Protein AF-A0A2N0QKP7-F1 (afdb_monomer_lite)

Structure (mmCIF, N/CA/C/O backbone):
data_AF-A0A2N0QKP7-F1
#
_entry.id   AF-A0A2N0QKP7-F1
#
loop_
_atom_site.group_PDB
_atom_site.id
_atom_site.type_symbol
_atom_site.label_atom_id
_atom_site.label_alt_id
_atom_site.label_comp_id
_atom_site.label_asym_id
_atom_site.label_entity_id
_atom_site.label_seq_id
_atom_site.pdbx_PDB_ins_code
_atom_site.Cartn_x
_atom_site.Cartn_y
_atom_site.Cartn_z
_atom_site.occupancy
_atom_site.B_iso_or_equiv
_atom_site.auth_seq_id
_atom_site.auth_comp_id
_atom_site.auth_asym_id
_atom_site.auth_atom_id
_atom_site.pdbx_PDB_model_num
ATOM 1 N N . MET A 1 1 ? -48.099 0.635 -17.086 1.00 38.16 1 MET A N 1
ATOM 2 C CA . MET A 1 1 ? -46.683 0.300 -17.341 1.00 38.16 1 MET A CA 1
ATOM 3 C C . MET A 1 1 ? -45.952 0.512 -16.023 1.00 38.16 1 MET A C 1
ATOM 5 O O . MET A 1 1 ? -45.892 1.644 -15.575 1.00 38.16 1 MET A O 1
ATOM 9 N N . SER A 1 2 ? -45.589 -0.558 -15.308 1.00 42.09 2 SER A N 1
ATOM 10 C CA . SER A 1 2 ? -45.011 -0.449 -13.958 1.00 42.09 2 SER A CA 1
ATOM 11 C C . SER A 1 2 ? -43.496 -0.318 -14.073 1.00 42.09 2 SER A C 1
ATOM 13 O O . SER A 1 2 ? -42.833 -1.260 -14.508 1.00 42.09 2 SER A O 1
ATOM 15 N N . GLU A 1 3 ? -42.955 0.837 -13.700 1.00 46.31 3 GLU A N 1
ATOM 16 C CA . GLU A 1 3 ? -41.514 1.070 -13.621 1.00 46.31 3 GLU A CA 1
ATOM 17 C C . GLU A 1 3 ? -40.936 0.237 -12.470 1.00 46.31 3 GLU A C 1
ATOM 19 O O . GLU A 1 3 ? -41.251 0.432 -11.295 1.00 46.31 3 GLU A O 1
ATOM 24 N N . LYS A 1 4 ? -40.120 -0.765 -12.811 1.00 46.62 4 LYS A N 1
ATOM 25 C CA . LYS A 1 4 ? -39.351 -1.526 -11.827 1.00 46.62 4 LYS A CA 1
ATOM 26 C C . LYS A 1 4 ? -38.159 -0.672 -11.408 1.00 46.62 4 LYS A C 1
ATOM 28 O O . LYS A 1 4 ? -37.177 -0.585 -12.139 1.00 46.62 4 LYS A O 1
ATOM 33 N N . ASN A 1 5 ? -38.243 -0.081 -10.219 1.00 47.94 5 ASN A N 1
ATOM 34 C CA . ASN A 1 5 ? -37.104 0.526 -9.538 1.00 47.94 5 ASN A CA 1
ATOM 35 C C . ASN A 1 5 ? -36.047 -0.548 -9.259 1.00 47.94 5 ASN A C 1
ATOM 37 O O . ASN A 1 5 ? -36.146 -1.321 -8.304 1.00 47.94 5 ASN A O 1
ATOM 41 N N . PHE A 1 6 ? -35.045 -0.630 -10.130 1.00 48.81 6 PHE A N 1
ATOM 42 C CA . PHE A 1 6 ? -33.892 -1.492 -9.933 1.00 48.81 6 PHE A CA 1
ATOM 43 C C . PHE A 1 6 ? -32.976 -0.804 -8.918 1.00 48.81 6 PHE A C 1
ATOM 45 O O . PHE A 1 6 ? -32.176 0.062 -9.265 1.00 48.81 6 PHE A O 1
ATOM 52 N N . ASN A 1 7 ? -33.123 -1.162 -7.643 1.00 46.62 7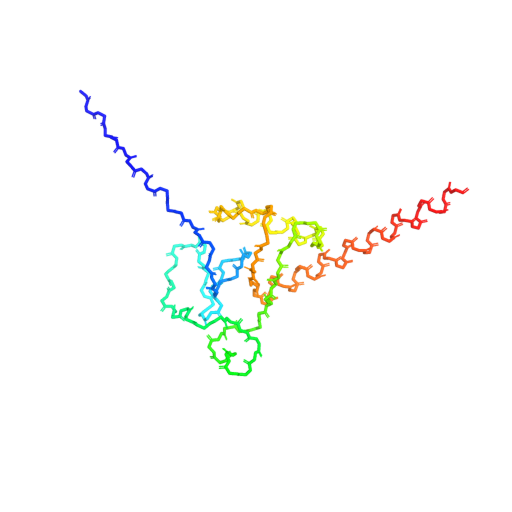 ASN A N 1
ATOM 53 C CA . ASN A 1 7 ? -32.188 -0.761 -6.598 1.00 46.62 7 ASN A CA 1
ATOM 54 C C . ASN A 1 7 ? -30.829 -1.420 -6.876 1.00 46.62 7 ASN A C 1
ATOM 56 O O . ASN A 1 7 ? -30.537 -2.504 -6.368 1.00 46.62 7 ASN A O 1
ATOM 60 N N . ILE A 1 8 ? -29.996 -0.777 -7.701 1.00 51.66 8 ILE A N 1
ATOM 61 C CA . ILE A 1 8 ? -28.582 -1.125 -7.842 1.00 51.66 8 ILE A CA 1
ATOM 62 C C . ILE A 1 8 ? -27.940 -0.806 -6.496 1.00 51.66 8 ILE A C 1
ATOM 64 O O . ILE A 1 8 ? -27.570 0.331 -6.216 1.00 51.66 8 ILE A O 1
ATOM 68 N N . THR A 1 9 ? -27.821 -1.811 -5.634 1.00 45.50 9 THR A N 1
ATOM 69 C CA . THR A 1 9 ? -26.982 -1.711 -4.444 1.00 45.50 9 THR A CA 1
ATOM 70 C C . THR A 1 9 ? -25.544 -1.667 -4.945 1.00 45.50 9 THR A C 1
ATOM 72 O O . THR A 1 9 ? -24.937 -2.695 -5.254 1.00 45.50 9 THR A O 1
ATOM 75 N N . THR A 1 10 ? -25.001 -0.464 -5.118 1.00 52.00 10 THR A N 1
ATOM 76 C CA . THR A 1 10 ? -23.587 -0.265 -5.418 1.00 52.00 10 THR A CA 1
ATOM 77 C C . THR A 1 10 ? -22.800 -0.849 -4.252 1.00 52.00 10 THR A C 1
ATOM 79 O O . THR A 1 10 ? -22.776 -0.311 -3.150 1.00 52.00 10 THR A O 1
ATOM 82 N N . LYS A 1 11 ? -22.204 -2.025 -4.461 1.00 57.03 11 LYS A N 1
ATOM 83 C CA . LYS A 1 11 ? -21.373 -2.678 -3.451 1.00 57.03 11 LYS A CA 1
ATOM 84 C C . LYS A 1 11 ? -20.195 -1.756 -3.135 1.00 57.03 11 LYS A C 1
ATOM 86 O O . LYS A 1 11 ? -19.247 -1.682 -3.914 1.00 57.03 11 LYS A O 1
ATOM 91 N N . GLU A 1 12 ? -20.267 -1.050 -2.011 1.00 58.12 12 GLU A N 1
ATOM 92 C CA . GLU A 1 12 ? -19.182 -0.205 -1.521 1.00 58.12 12 GLU A CA 1
ATOM 93 C C . GLU A 1 12 ? -17.970 -1.080 -1.197 1.00 58.12 12 GLU A C 1
ATOM 95 O O . GLU A 1 12 ? -17.958 -1.871 -0.246 1.00 58.12 12 GLU A O 1
ATOM 100 N N . TRP A 1 13 ? -16.919 -0.961 -2.001 1.00 67.31 13 TRP A N 1
ATOM 101 C CA . TRP A 1 13 ? -15.679 -1.680 -1.764 1.00 67.31 13 TRP A CA 1
ATOM 102 C C . TRP A 1 13 ? -14.810 -0.868 -0.818 1.00 67.31 13 TRP A C 1
ATOM 104 O O . TRP A 1 13 ? -13.874 -0.224 -1.249 1.00 67.31 13 TRP A O 1
ATOM 114 N N . LYS A 1 14 ? -15.064 -0.898 0.491 1.00 77.25 14 LYS A N 1
ATOM 115 C CA . LYS A 1 14 ? -14.115 -0.289 1.441 1.00 77.25 14 LYS A CA 1
ATOM 116 C C . LYS A 1 14 ? -12.811 -1.086 1.475 1.00 77.25 14 LYS A C 1
ATOM 118 O O . LYS A 1 14 ? -12.833 -2.317 1.594 1.00 77.25 14 LYS A O 1
ATOM 123 N N . TYR A 1 15 ? -11.673 -0.393 1.401 1.00 85.31 15 TYR A N 1
ATOM 124 C CA . TYR A 1 15 ? -10.362 -1.008 1.619 1.00 85.31 15 TYR A CA 1
ATOM 125 C C . TYR A 1 15 ? -10.322 -1.671 3.005 1.00 85.31 15 TYR A C 1
ATOM 127 O O . TYR A 1 15 ? -10.747 -1.089 4.003 1.00 85.31 15 TYR A O 1
ATOM 135 N N . LYS A 1 16 ? -9.816 -2.907 3.068 1.00 83.75 16 LYS A N 1
ATOM 136 C CA . LYS A 1 16 ? -9.699 -3.677 4.313 1.00 83.75 16 LYS A CA 1
ATOM 137 C C . LYS A 1 16 ? -8.232 -3.926 4.644 1.00 83.75 16 LYS A C 1
ATOM 139 O O . LYS A 1 16 ? -7.407 -4.170 3.763 1.00 83.75 16 LYS A O 1
ATOM 144 N N . ILE A 1 17 ? -7.907 -3.923 5.933 1.00 82.19 17 ILE A N 1
ATOM 145 C CA . ILE A 1 17 ? -6.613 -4.417 6.416 1.00 82.19 17 ILE A CA 1
ATOM 146 C C . ILE A 1 17 ? -6.469 -5.891 6.001 1.00 82.19 17 ILE A C 1
ATOM 148 O O . ILE A 1 17 ? -7.455 -6.626 5.932 1.00 82.19 17 ILE A O 1
ATOM 152 N N . GLY A 1 18 ? -5.248 -6.319 5.669 1.00 88.00 18 GLY A N 1
ATOM 153 C CA . GLY A 1 18 ? -5.010 -7.685 5.188 1.00 88.00 18 GLY A CA 1
ATOM 154 C C . GLY A 1 18 ? -5.146 -7.864 3.677 1.00 88.00 18 GLY A C 1
ATOM 155 O O . GLY A 1 18 ? -5.123 -8.988 3.172 1.00 88.00 18 GLY A O 1
ATOM 156 N N . THR A 1 19 ? -5.279 -6.765 2.942 1.00 91.44 19 THR A N 1
ATOM 157 C CA . THR A 1 19 ? -5.338 -6.745 1.480 1.00 91.44 19 THR A CA 1
ATOM 158 C C . THR A 1 19 ? -4.319 -5.764 0.926 1.00 91.44 19 THR A C 1
ATOM 160 O O . THR A 1 19 ? -4.060 -4.726 1.526 1.00 91.44 19 THR A O 1
ATOM 163 N N . CYS A 1 20 ? -3.713 -6.100 -0.211 1.00 94.38 20 CYS A N 1
ATOM 164 C CA . CYS A 1 20 ? -2.873 -5.160 -0.938 1.00 94.38 20 CYS A CA 1
ATOM 165 C C . CYS A 1 20 ? -3.749 -4.022 -1.465 1.00 94.38 20 CYS A C 1
ATOM 167 O O . CYS A 1 20 ? -4.707 -4.288 -2.189 1.00 94.38 20 CYS A O 1
ATOM 169 N N . PHE A 1 21 ? -3.403 -2.776 -1.149 1.00 94.69 21 PHE A N 1
ATOM 170 C CA . PHE A 1 21 ? -4.155 -1.613 -1.619 1.00 94.69 21 PHE A CA 1
ATOM 171 C C . PHE A 1 21 ? -4.201 -1.548 -3.155 1.00 94.69 21 PHE A C 1
ATOM 173 O O . PHE A 1 21 ? -5.251 -1.300 -3.733 1.00 94.69 21 PHE A O 1
ATOM 180 N N . VAL A 1 22 ? -3.083 -1.851 -3.820 1.00 95.31 22 VAL A N 1
ATOM 181 C CA . VAL A 1 22 ? -2.937 -1.702 -5.278 1.00 95.31 22 VAL A CA 1
ATOM 182 C C . VAL A 1 22 ? -3.585 -2.842 -6.058 1.00 95.31 22 VAL A C 1
ATOM 184 O O . VAL A 1 22 ? -4.369 -2.605 -6.960 1.00 95.31 22 VAL A O 1
ATOM 187 N N . CYS A 1 23 ? -3.273 -4.099 -5.742 1.00 93.81 23 CYS A N 1
ATOM 188 C CA . CYS A 1 23 ? -3.742 -5.229 -6.557 1.00 93.81 23 CYS A CA 1
ATOM 189 C C . CYS A 1 23 ? -4.891 -6.013 -5.928 1.00 93.81 23 CYS A C 1
ATOM 191 O O . CYS A 1 23 ? -5.210 -7.095 -6.409 1.00 93.81 23 CYS A O 1
ATOM 193 N N . ARG A 1 24 ? -5.448 -5.544 -4.805 1.00 92.12 24 ARG A N 1
ATOM 194 C CA . ARG A 1 24 ? -6.532 -6.210 -4.062 1.00 92.12 24 ARG A CA 1
ATOM 195 C C . ARG A 1 24 ? -6.253 -7.650 -3.621 1.00 92.12 24 ARG A C 1
ATOM 197 O O . ARG A 1 24 ? -7.142 -8.298 -3.079 1.00 92.12 24 ARG A O 1
ATOM 204 N N . LYS A 1 25 ? -5.025 -8.152 -3.781 1.00 92.38 25 LYS A N 1
ATOM 205 C CA . LYS A 1 25 ? -4.609 -9.478 -3.312 1.00 92.38 25 LYS A CA 1
ATOM 206 C C . LYS A 1 25 ? -4.805 -9.596 -1.800 1.00 92.38 25 LYS A C 1
ATOM 208 O O . LYS A 1 25 ? -4.320 -8.749 -1.046 1.00 92.38 25 LYS A O 1
ATOM 213 N N . CYS A 1 26 ? -5.457 -10.665 -1.352 1.00 91.88 26 CYS A N 1
ATOM 214 C CA . CYS A 1 26 ? -5.470 -11.051 0.051 1.00 91.88 26 CYS A CA 1
ATOM 215 C C . CYS A 1 26 ? -4.053 -11.424 0.492 1.00 91.88 26 CYS A C 1
ATOM 217 O O . CYS A 1 26 ? -3.406 -12.276 -0.113 1.00 91.88 26 CYS A O 1
ATOM 219 N N . LEU A 1 27 ? -3.576 -10.797 1.561 1.00 92.62 27 LEU A N 1
ATOM 220 C CA . LEU A 1 27 ? -2.221 -10.999 2.060 1.00 92.62 27 LEU A CA 1
ATOM 221 C C . LEU A 1 27 ? -2.085 -12.258 2.920 1.00 92.62 27 LEU A C 1
ATOM 223 O O . LEU A 1 27 ? -0.971 -12.571 3.304 1.00 92.62 27 LEU A O 1
ATOM 227 N N . TYR A 1 28 ? -3.171 -12.990 3.184 1.00 90.56 28 TYR A N 1
ATOM 228 C CA . TYR A 1 28 ? -3.144 -14.258 3.923 1.00 90.56 28 TYR A CA 1
ATOM 229 C C . TYR A 1 28 ? -3.191 -15.475 2.997 1.00 90.56 28 TYR A C 1
ATOM 231 O O . TYR A 1 28 ? -2.347 -16.351 3.114 1.00 90.56 28 TYR A O 1
ATOM 239 N N . CYS A 1 29 ? -4.117 -15.506 2.029 1.00 89.56 29 CYS A N 1
ATOM 240 C CA . CYS A 1 29 ? -4.261 -16.635 1.096 1.00 89.56 29 CYS A CA 1
ATOM 241 C C . CYS A 1 29 ? -3.781 -16.358 -0.335 1.00 89.56 29 CYS A C 1
ATOM 243 O O . CYS A 1 29 ? -3.798 -17.251 -1.173 1.00 89.56 29 CYS A O 1
ATOM 245 N N . GLY A 1 30 ? -3.398 -15.124 -0.667 1.00 88.81 30 GLY A N 1
ATOM 246 C CA . GLY A 1 30 ? -2.883 -14.783 -1.996 1.00 88.81 30 GLY A CA 1
ATOM 247 C C . GLY A 1 30 ? -3.928 -14.655 -3.103 1.00 88.81 30 GLY A C 1
ATOM 248 O O . GLY A 1 30 ? -3.556 -14.262 -4.210 1.00 88.81 30 GLY A O 1
ATOM 249 N N . VAL A 1 31 ? -5.206 -14.907 -2.811 1.00 89.62 31 VAL A N 1
ATOM 250 C CA . VAL A 1 31 ? -6.322 -14.743 -3.755 1.00 89.62 31 VAL A CA 1
ATOM 251 C C . VAL A 1 31 ? -6.440 -13.287 -4.207 1.00 89.62 31 VAL A C 1
ATOM 253 O O . VAL A 1 31 ? -6.379 -12.367 -3.387 1.00 89.62 31 VAL A O 1
ATOM 256 N N . ASN A 1 32 ? -6.629 -13.071 -5.510 1.00 87.81 32 ASN A N 1
ATOM 257 C CA . ASN A 1 32 ? -6.940 -11.759 -6.069 1.00 87.81 32 ASN A CA 1
ATOM 258 C C . ASN A 1 32 ? -8.436 -11.451 -5.894 1.00 87.81 32 ASN A C 1
ATOM 260 O O . ASN A 1 32 ? -9.283 -12.197 -6.379 1.00 87.81 32 ASN A O 1
ATOM 264 N N . LEU A 1 33 ? -8.766 -10.358 -5.198 1.00 84.44 33 LEU A N 1
ATOM 265 C CA . LEU A 1 33 ? -10.154 -9.975 -4.909 1.00 84.44 33 LEU A CA 1
ATOM 266 C C . LEU A 1 33 ? -10.773 -9.064 -5.975 1.00 84.44 33 LEU A C 1
ATOM 268 O O . LEU A 1 33 ? -11.834 -8.489 -5.727 1.00 84.44 33 LEU A O 1
ATOM 272 N N . ALA A 1 34 ? -10.106 -8.878 -7.114 1.00 70.69 34 ALA A N 1
ATOM 273 C CA . ALA A 1 34 ? -10.614 -8.092 -8.234 1.00 70.69 34 ALA A CA 1
ATOM 274 C C . ALA A 1 34 ? -11.713 -8.819 -9.045 1.00 70.69 34 ALA A C 1
ATOM 276 O O . ALA A 1 34 ? -12.479 -8.157 -9.731 1.00 70.69 34 ALA A O 1
ATOM 277 N N . GLU A 1 35 ? -11.849 -10.146 -8.918 1.00 63.91 35 GLU A N 1
ATOM 278 C CA . GLU A 1 35 ? -12.618 -10.988 -9.859 1.00 63.91 35 GLU A CA 1
ATOM 279 C C . GLU A 1 35 ? -13.734 -11.807 -9.183 1.00 63.91 35 GLU A C 1
ATOM 281 O O . GLU A 1 35 ? -13.890 -12.998 -9.419 1.00 63.91 35 GLU A O 1
ATOM 286 N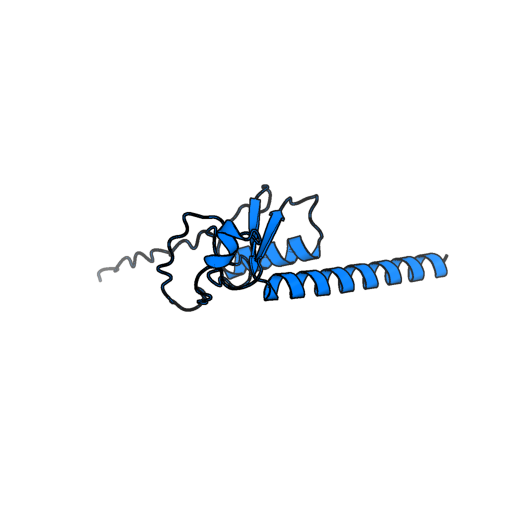 N . GLY A 1 36 ? -14.494 -11.213 -8.258 1.00 63.84 36 GLY A N 1
ATOM 287 C CA . GLY A 1 36 ? -15.601 -11.923 -7.588 1.00 63.84 36 GLY A CA 1
ATOM 288 C C . GLY A 1 36 ? -15.173 -13.043 -6.624 1.00 63.84 36 GLY A C 1
ATOM 289 O O . GLY A 1 36 ? -16.008 -13.560 -5.885 1.00 63.84 36 GLY A O 1
ATOM 290 N N . SER A 1 37 ? -13.877 -13.358 -6.560 1.00 75.62 37 SER A N 1
ATOM 291 C CA . SER A 1 37 ? -13.283 -14.322 -5.638 1.00 75.62 37 SER A CA 1
ATOM 292 C C . SER A 1 37 ? -13.597 -13.994 -4.179 1.00 75.62 37 SER A C 1
ATOM 294 O O . SER A 1 37 ? -13.398 -12.866 -3.709 1.00 75.62 37 SER A O 1
ATOM 296 N N . VAL A 1 38 ? -14.033 -15.009 -3.435 1.00 77.62 38 VAL A N 1
ATOM 297 C CA . VAL A 1 38 ? -14.326 -14.895 -2.005 1.00 77.62 38 VAL A CA 1
ATOM 298 C C . VAL A 1 38 ? -13.059 -15.184 -1.199 1.00 77.62 38 VAL A C 1
ATOM 300 O O . VAL A 1 38 ? -12.340 -16.148 -1.448 1.00 77.62 38 VAL A O 1
ATOM 303 N N . CYS A 1 39 ? -12.769 -14.332 -0.217 1.00 84.00 39 CYS A N 1
ATOM 304 C CA . CYS A 1 39 ? -11.697 -14.545 0.750 1.00 84.00 39 CYS A CA 1
ATOM 305 C C . CYS A 1 39 ? -12.310 -14.838 2.115 1.00 84.00 39 CYS A C 1
ATOM 307 O O . CYS A 1 39 ? -12.957 -13.968 2.695 1.00 84.00 39 CYS A O 1
ATOM 309 N N . ASN A 1 40 ? -12.035 -16.041 2.618 1.00 84.00 40 ASN A N 1
ATOM 310 C CA . ASN A 1 40 ? -12.519 -16.535 3.909 1.00 84.00 40 ASN A CA 1
ATOM 311 C C . ASN A 1 40 ? -11.459 -16.435 5.017 1.00 84.00 40 ASN A C 1
ATOM 313 O O . ASN A 1 40 ? -11.609 -17.033 6.075 1.00 84.00 40 ASN A O 1
ATOM 317 N N . CYS A 1 41 ? -10.356 -15.721 4.773 1.00 85.50 41 CYS A N 1
ATOM 318 C CA . CYS A 1 41 ? -9.310 -15.572 5.775 1.00 85.50 41 CYS A CA 1
ATOM 319 C C . CYS A 1 41 ? -9.813 -14.746 6.951 1.00 85.50 41 CYS A C 1
ATOM 321 O O . CYS A 1 41 ? -10.371 -13.661 6.762 1.00 85.50 41 CYS A O 1
ATOM 323 N N . GLU A 1 42 ? -9.513 -15.213 8.155 1.00 79.44 42 GLU A N 1
ATOM 324 C CA . GLU A 1 42 ? -9.667 -14.419 9.359 1.00 79.44 42 GLU A CA 1
ATOM 325 C C . GLU A 1 42 ? -8.653 -13.262 9.334 1.00 79.44 42 GLU A C 1
ATOM 327 O O . GLU A 1 42 ? -7.440 -13.467 9.308 1.00 79.44 42 GLU A O 1
ATOM 332 N N . LYS A 1 43 ? -9.148 -12.020 9.279 1.00 77.25 43 LYS A N 1
ATOM 333 C CA . LYS A 1 43 ? -8.312 -10.809 9.145 1.00 77.25 43 LYS A CA 1
ATOM 334 C C . LYS A 1 43 ? -8.078 -10.101 10.482 1.00 77.25 43 LYS A C 1
ATOM 336 O O . LYS A 1 43 ? -7.926 -8.882 10.511 1.00 77.25 43 LYS A O 1
ATOM 341 N N . THR A 1 44 ? -8.077 -10.849 11.583 1.00 73.75 44 THR A N 1
ATOM 342 C CA . THR A 1 44 ? -7.945 -10.315 12.949 1.00 73.75 44 THR A CA 1
ATOM 343 C C . THR A 1 44 ? -6.539 -9.792 13.244 1.00 73.75 44 THR A C 1
ATOM 345 O O . THR A 1 44 ? -6.378 -8.846 14.012 1.00 73.75 44 THR A O 1
ATOM 348 N N . LEU A 1 45 ? -5.513 -10.329 12.575 1.00 77.00 45 LEU A N 1
ATOM 349 C CA . LEU A 1 45 ? -4.117 -9.925 12.758 1.00 77.00 45 LEU A CA 1
ATOM 350 C C . LEU A 1 45 ? -3.589 -9.154 11.553 1.00 77.00 45 LEU A C 1
ATOM 3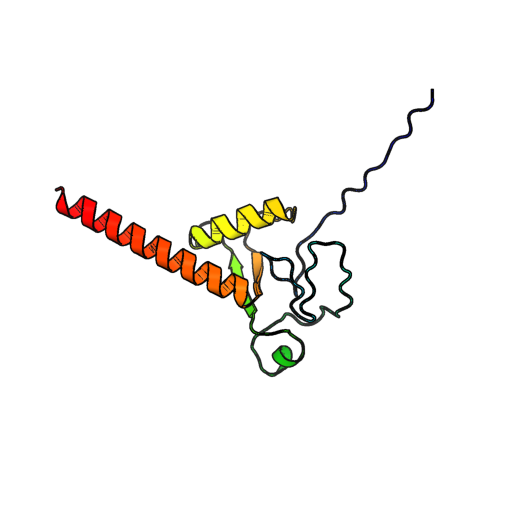52 O O . LEU A 1 45 ? -3.465 -9.712 10.467 1.00 77.00 45 LEU A O 1
ATOM 356 N N . LYS A 1 46 ? -3.191 -7.891 11.736 1.00 83.25 46 LYS A N 1
ATOM 357 C CA . LYS A 1 46 ? -2.541 -7.099 10.679 1.00 83.25 46 LYS A CA 1
ATOM 358 C C . LYS A 1 46 ? -1.304 -7.843 10.131 1.00 83.25 46 LYS A C 1
ATOM 360 O O . LYS A 1 46 ? -0.447 -8.219 10.930 1.00 83.25 46 LYS A O 1
ATOM 365 N N . PRO A 1 47 ? -1.149 -8.001 8.801 1.00 85.12 47 PRO A N 1
ATOM 366 C CA . PRO A 1 47 ? 0.035 -8.642 8.233 1.00 85.12 47 PRO A CA 1
ATOM 367 C C . PRO A 1 47 ? 1.292 -7.834 8.555 1.00 85.12 47 PRO A C 1
ATOM 369 O O . PRO A 1 47 ? 1.332 -6.619 8.329 1.00 85.12 47 PRO A O 1
ATOM 372 N N . THR A 1 48 ? 2.335 -8.485 9.066 1.00 86.69 48 THR A N 1
ATOM 373 C CA . THR A 1 48 ? 3.650 -7.872 9.270 1.00 86.69 48 THR A CA 1
ATOM 374 C C . THR A 1 48 ? 4.758 -8.874 8.951 1.00 86.69 48 THR A C 1
ATOM 376 O O . THR A 1 48 ? 4.567 -10.084 8.996 1.00 86.69 48 THR A O 1
ATOM 379 N N . ASN A 1 49 ? 5.966 -8.381 8.677 1.00 86.75 49 ASN A N 1
ATOM 380 C CA . ASN A 1 49 ? 7.112 -9.255 8.411 1.00 86.75 49 ASN A CA 1
ATOM 381 C C . ASN A 1 49 ? 7.715 -9.875 9.690 1.00 86.75 49 ASN A C 1
ATOM 383 O O . ASN A 1 49 ? 8.739 -10.550 9.601 1.00 86.75 49 ASN A O 1
ATOM 387 N N . SER A 1 50 ? 7.110 -9.656 10.866 1.00 84.75 50 SER A N 1
ATOM 388 C CA . SER A 1 50 ? 7.548 -10.288 12.115 1.00 84.75 50 SER A CA 1
ATOM 389 C C . SER A 1 50 ? 7.276 -11.790 12.082 1.00 84.75 50 SER A C 1
ATOM 391 O O . SER A 1 50 ? 6.215 -12.217 11.628 1.00 84.75 50 SER A O 1
ATOM 393 N N . SER A 1 51 ? 8.190 -12.601 12.617 1.00 76.12 51 SER A N 1
ATOM 394 C CA . SER A 1 51 ? 8.071 -14.069 12.642 1.00 76.12 51 SER A CA 1
ATOM 395 C C . SER A 1 51 ? 6.730 -14.561 13.207 1.00 76.12 51 SER A C 1
ATOM 397 O O . SER A 1 51 ? 6.137 -15.490 12.663 1.00 76.12 51 SER A O 1
ATOM 399 N N . LYS A 1 52 ? 6.199 -13.877 14.231 1.00 74.44 52 LYS A N 1
ATOM 400 C CA . LYS A 1 52 ? 4.911 -14.190 14.877 1.00 74.44 52 LYS A CA 1
ATOM 401 C C . LYS A 1 52 ? 3.719 -14.151 13.916 1.00 74.44 52 LYS A C 1
ATOM 403 O O . LYS A 1 52 ? 2.831 -14.992 14.017 1.00 74.44 52 LYS A O 1
ATOM 408 N N . THR A 1 53 ? 3.703 -13.186 12.996 1.00 72.12 53 THR A N 1
ATOM 409 C CA . THR A 1 53 ? 2.581 -12.965 12.058 1.00 72.12 53 THR A CA 1
ATOM 410 C C . THR A 1 53 ? 2.880 -13.453 10.642 1.00 72.12 53 THR A C 1
ATOM 412 O O . THR A 1 53 ? 1.957 -13.785 9.903 1.00 72.12 53 THR A O 1
ATOM 415 N N . LYS A 1 54 ? 4.164 -13.579 10.283 1.00 72.75 54 LYS A N 1
ATOM 416 C CA . LYS A 1 54 ? 4.620 -13.991 8.953 1.00 72.75 54 LYS A CA 1
ATOM 417 C C . LYS A 1 54 ? 4.098 -15.374 8.557 1.00 72.75 54 LYS A C 1
ATOM 419 O O . LYS A 1 54 ? 3.804 -15.584 7.390 1.00 72.75 54 LYS A O 1
ATOM 424 N N . LYS A 1 55 ? 3.919 -16.287 9.520 1.00 74.06 55 LYS A N 1
ATOM 425 C CA . LYS A 1 55 ? 3.353 -17.628 9.276 1.00 74.06 55 LYS A CA 1
ATOM 426 C C . LYS A 1 55 ? 1.906 -17.620 8.769 1.00 74.06 55 LYS A C 1
ATOM 428 O O . LYS A 1 55 ? 1.463 -18.612 8.208 1.00 74.06 55 LYS A O 1
ATOM 433 N N . PHE A 1 56 ? 1.181 -16.521 8.969 1.00 76.38 56 PHE A N 1
ATOM 434 C CA . PHE A 1 56 ? -0.214 -16.387 8.554 1.00 76.38 56 PHE A CA 1
ATOM 435 C C . PHE A 1 56 ? -0.376 -15.623 7.237 1.00 76.38 56 PHE A C 1
ATOM 437 O O . PHE A 1 56 ? -1.484 -15.559 6.716 1.00 76.38 56 PHE A O 1
ATOM 444 N N . GLN A 1 57 ? 0.696 -15.025 6.703 1.00 84.94 57 GLN A N 1
ATOM 445 C CA . GLN A 1 57 ? 0.644 -14.206 5.494 1.00 84.94 57 GLN A CA 1
ATOM 446 C C . GLN A 1 57 ? 1.396 -14.855 4.324 1.00 84.94 57 GLN A C 1
ATOM 448 O O . GLN A 1 57 ? 2.405 -15.534 4.503 1.00 84.94 57 GLN A O 1
ATOM 453 N N . VAL A 1 58 ? 0.957 -14.572 3.100 1.00 84.75 58 VAL A N 1
ATOM 454 C CA . VAL A 1 58 ? 1.660 -14.960 1.875 1.00 84.75 58 VAL A CA 1
ATOM 455 C C . VAL A 1 58 ? 2.720 -13.927 1.502 1.00 84.75 58 VAL A C 1
ATOM 457 O O . VAL A 1 58 ? 2.431 -12.834 1.006 1.00 84.75 58 VAL A O 1
ATOM 460 N N . GLY A 1 59 ? 3.978 -14.317 1.690 1.00 86.81 59 GLY A N 1
ATOM 461 C CA . GLY A 1 59 ? 5.140 -13.535 1.279 1.00 86.81 59 GLY A CA 1
ATOM 462 C C . GLY A 1 59 ? 5.393 -12.299 2.144 1.00 86.81 59 GLY A C 1
ATOM 463 O O . GLY A 1 59 ? 4.886 -12.158 3.254 1.00 86.81 59 GLY A O 1
ATOM 464 N N . HIS A 1 60 ? 6.241 -11.400 1.647 1.00 91.19 60 HIS A N 1
ATOM 465 C CA . HIS A 1 60 ? 6.554 -10.144 2.327 1.00 91.19 60 HIS A CA 1
ATOM 466 C C . HIS A 1 60 ? 5.486 -9.075 2.073 1.00 91.19 60 HIS A C 1
ATOM 468 O O . HIS A 1 60 ? 4.880 -9.009 0.999 1.00 91.19 60 HIS A O 1
ATOM 474 N N . VAL A 1 61 ? 5.304 -8.198 3.059 1.00 93.81 61 VAL A N 1
ATOM 475 C CA . VAL A 1 61 ? 4.388 -7.054 2.980 1.00 93.81 61 VAL A CA 1
ATOM 476 C C . VAL A 1 61 ? 5.098 -5.752 3.332 1.00 93.81 61 VAL A C 1
ATOM 478 O O . VAL A 1 61 ? 6.053 -5.734 4.112 1.00 93.81 61 VAL A O 1
ATOM 481 N N . ARG A 1 62 ? 4.599 -4.639 2.796 1.00 94.44 62 ARG A N 1
ATOM 482 C CA . ARG A 1 62 ? 4.991 -3.281 3.195 1.00 94.44 62 ARG A CA 1
ATOM 483 C C . ARG A 1 62 ? 3.803 -2.592 3.849 1.00 94.44 62 ARG A C 1
ATOM 485 O O . ARG A 1 62 ? 2.792 -2.390 3.192 1.00 94.44 62 ARG A O 1
ATOM 492 N N . ASN A 1 63 ? 3.943 -2.189 5.111 1.00 94.44 63 ASN A N 1
ATOM 493 C CA . ASN A 1 63 ? 2.938 -1.402 5.836 1.00 94.44 63 ASN A CA 1
ATOM 494 C C . ASN A 1 63 ? 3.278 0.090 5.817 1.00 94.44 63 ASN A C 1
ATOM 496 O O . ASN A 1 63 ? 4.136 0.524 6.583 1.00 94.44 63 ASN A O 1
ATOM 500 N N . GLY A 1 64 ? 2.630 0.869 4.961 1.00 93.88 64 GLY A N 1
ATOM 501 C CA . GLY A 1 64 ? 2.875 2.302 4.823 1.00 93.88 64 GLY A CA 1
ATOM 502 C C . GLY A 1 64 ? 1.866 3.177 5.562 1.00 93.88 64 GLY A C 1
ATOM 503 O O . GLY A 1 64 ? 0.775 2.741 5.932 1.00 93.88 64 GLY A O 1
ATOM 504 N N . VAL A 1 65 ? 2.259 4.435 5.744 1.00 94.69 65 VAL A N 1
ATOM 505 C CA . VAL A 1 65 ? 1.401 5.526 6.204 1.00 94.69 65 VAL A CA 1
ATOM 506 C C . VAL A 1 65 ? 1.380 6.549 5.082 1.00 94.69 65 VAL A C 1
ATOM 508 O O . VAL A 1 65 ? 2.437 7.028 4.680 1.00 94.69 65 VAL A O 1
ATOM 511 N N . TYR A 1 66 ? 0.198 6.848 4.564 1.00 94.38 66 TYR A N 1
ATOM 512 C CA . TYR A 1 66 ? 0.003 7.919 3.604 1.00 94.38 66 TYR A CA 1
ATOM 513 C C . TYR A 1 66 ? -0.307 9.221 4.331 1.00 94.38 66 TYR A C 1
ATOM 515 O O . TYR A 1 66 ? -1.087 9.243 5.288 1.00 94.38 66 TYR A O 1
ATOM 523 N N . LYS A 1 67 ? 0.293 10.298 3.837 1.00 94.94 67 LYS A N 1
ATOM 524 C CA . LYS A 1 67 ? 0.032 11.682 4.226 1.00 94.94 67 LYS A CA 1
ATOM 525 C C . LYS A 1 67 ? 0.172 12.560 2.985 1.00 94.94 67 LYS A C 1
ATOM 527 O O . LYS A 1 67 ? 1.248 12.552 2.391 1.00 94.94 67 LYS A O 1
ATOM 532 N N . HIS A 1 68 ? -0.877 13.292 2.617 1.00 87.38 68 HIS A N 1
ATOM 533 C CA . HIS A 1 68 ? -0.965 13.999 1.334 1.00 87.38 68 HIS A CA 1
ATOM 534 C C . HIS A 1 68 ? 0.283 14.837 1.003 1.00 87.38 68 HIS A C 1
ATOM 536 O O . HIS A 1 68 ? 0.909 14.608 -0.025 1.00 87.38 68 HIS A O 1
ATOM 542 N N . ASN A 1 69 ? 0.711 15.698 1.931 1.00 89.44 69 ASN A N 1
ATOM 543 C CA . ASN A 1 69 ? 1.802 16.656 1.703 1.00 89.44 69 ASN A CA 1
ATOM 544 C C . ASN A 1 69 ? 3.208 16.133 2.042 1.00 89.44 69 ASN A C 1
ATOM 546 O O . ASN A 1 69 ? 4.188 16.820 1.790 1.00 89.44 69 ASN A O 1
ATOM 550 N N . GLU A 1 70 ? 3.328 14.945 2.640 1.00 94.00 70 GLU A N 1
ATOM 551 C CA . GLU A 1 70 ? 4.629 14.383 3.054 1.00 94.00 70 GLU A CA 1
ATOM 552 C C . GLU A 1 70 ? 5.016 13.142 2.237 1.00 94.00 70 GLU A C 1
ATOM 554 O O . GLU A 1 70 ? 6.140 12.648 2.319 1.00 94.00 70 GLU A O 1
ATOM 559 N N . SER A 1 71 ? 4.072 12.576 1.483 1.00 95.12 71 SER A N 1
ATOM 560 C CA . SER A 1 71 ? 4.306 11.348 0.730 1.00 95.12 71 SER A CA 1
ATOM 561 C C . SER A 1 71 ? 4.991 11.645 -0.595 1.00 95.12 71 SER A C 1
ATOM 563 O O . SER A 1 71 ? 4.690 12.624 -1.267 1.00 95.12 71 SER A O 1
ATOM 565 N N . HIS A 1 72 ? 5.865 10.733 -1.014 1.00 95.69 72 HIS A N 1
ATOM 566 C CA . HIS A 1 72 ? 6.520 10.811 -2.315 1.00 95.69 72 HIS A CA 1
ATOM 567 C C . HIS A 1 72 ? 5.487 10.917 -3.463 1.00 95.69 72 HIS A C 1
ATOM 569 O O . HIS A 1 72 ? 4.540 10.124 -3.467 1.00 95.69 72 HIS A O 1
ATOM 575 N N . PRO A 1 73 ? 5.684 11.775 -4.485 1.00 95.25 73 PRO A N 1
ATOM 576 C CA . PRO A 1 73 ? 4.703 11.998 -5.558 1.00 95.25 73 PRO A CA 1
ATOM 577 C C . PRO A 1 73 ? 4.227 10.719 -6.263 1.00 95.25 73 PRO A C 1
ATOM 579 O O . PRO A 1 73 ? 3.032 10.496 -6.414 1.00 95.25 73 PRO A O 1
ATOM 582 N N . ILE A 1 74 ? 5.147 9.808 -6.598 1.00 97.25 74 ILE A N 1
ATOM 583 C CA . ILE A 1 74 ? 4.799 8.488 -7.162 1.00 97.25 74 ILE A CA 1
ATOM 584 C C . ILE A 1 74 ? 3.899 7.652 -6.236 1.00 97.25 74 ILE A C 1
ATOM 586 O O . ILE A 1 74 ? 2.983 6.985 -6.711 1.00 97.25 74 ILE A O 1
ATOM 590 N N . LEU A 1 75 ? 4.110 7.696 -4.915 1.00 96.94 75 LEU A N 1
ATOM 591 C CA . LEU A 1 75 ? 3.219 7.017 -3.971 1.00 96.94 75 LEU A CA 1
ATOM 592 C C . LEU A 1 75 ? 1.834 7.679 -3.957 1.00 96.94 75 LEU A C 1
ATOM 594 O O . LEU A 1 75 ? 0.831 6.970 -3.909 1.00 96.94 75 LEU A O 1
ATOM 598 N N . VAL A 1 76 ? 1.781 9.014 -4.007 1.00 95.81 76 VAL A N 1
ATOM 599 C CA . VAL A 1 76 ? 0.526 9.777 -4.072 1.00 95.81 76 VAL A CA 1
ATOM 600 C C . VAL A 1 76 ? -0.274 9.374 -5.307 1.00 95.81 76 VAL A C 1
ATOM 602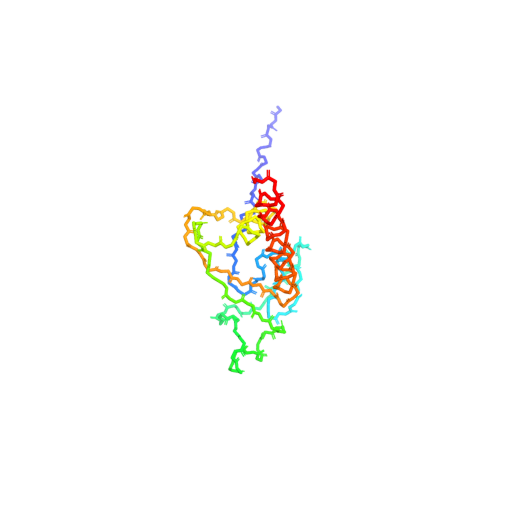 O O . VAL A 1 76 ? -1.406 8.917 -5.157 1.00 95.81 76 VAL A O 1
ATOM 605 N N . ALA A 1 77 ? 0.339 9.436 -6.491 1.00 95.88 77 ALA A N 1
ATOM 606 C CA . ALA A 1 77 ? -0.296 9.056 -7.750 1.00 95.88 77 ALA A CA 1
ATOM 607 C C . ALA A 1 77 ? -0.770 7.594 -7.730 1.00 95.88 77 ALA A C 1
ATOM 609 O O . ALA A 1 77 ? -1.925 7.308 -8.042 1.00 95.88 77 ALA A O 1
ATOM 610 N N . LEU A 1 78 ? 0.081 6.666 -7.273 1.00 97.12 78 LEU A N 1
ATOM 611 C CA . LEU A 1 78 ? -0.264 5.247 -7.176 1.00 97.12 78 LEU A CA 1
ATOM 612 C C . LEU A 1 78 ? -1.496 5.013 -6.292 1.00 97.12 78 LEU A C 1
ATOM 614 O O . LEU A 1 78 ? -2.383 4.241 -6.664 1.00 97.12 78 LEU A O 1
ATOM 618 N N . LEU A 1 79 ? -1.557 5.644 -5.116 1.00 95.94 79 LEU A N 1
ATOM 619 C CA . LEU A 1 79 ? -2.678 5.476 -4.192 1.00 95.94 79 LEU A CA 1
ATOM 620 C C . LEU A 1 79 ? -3.944 6.178 -4.690 1.00 95.94 79 LEU A C 1
ATOM 622 O O . LEU A 1 79 ? -5.017 5.600 -4.551 1.00 95.94 79 LEU A O 1
ATOM 626 N N . GLN A 1 80 ? -3.834 7.354 -5.312 1.00 95.00 80 GLN A N 1
ATOM 627 C CA . GLN A 1 80 ? -4.963 8.057 -5.934 1.00 95.00 80 GLN A CA 1
ATOM 628 C C . GLN A 1 80 ? -5.595 7.224 -7.044 1.00 95.00 80 GLN A C 1
ATOM 630 O O . GLN A 1 80 ? -6.764 6.854 -6.940 1.00 95.00 80 GLN A O 1
ATOM 635 N N . SER A 1 81 ? -4.807 6.804 -8.036 1.00 95.56 81 SER A N 1
ATOM 636 C CA . SER A 1 81 ? -5.329 6.003 -9.144 1.00 95.56 81 SER A CA 1
ATOM 637 C C . SER A 1 81 ? -5.969 4.703 -8.656 1.00 95.56 81 SER A C 1
ATOM 639 O O . SER A 1 81 ? -7.021 4.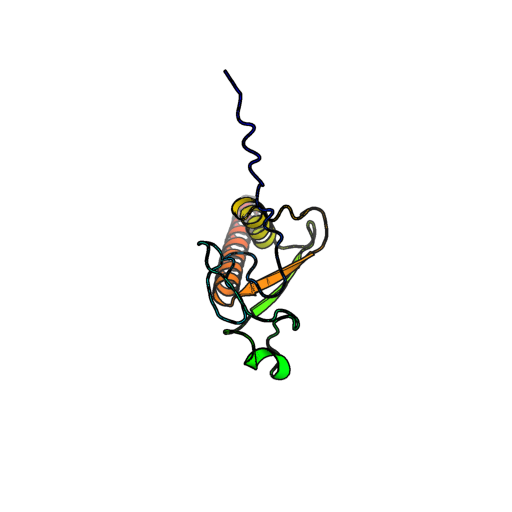311 -9.148 1.00 95.56 81 SER A O 1
ATOM 641 N N . ASN A 1 82 ? -5.391 4.035 -7.652 1.00 94.94 82 ASN A N 1
ATOM 642 C CA . ASN A 1 82 ? -5.962 2.790 -7.131 1.00 94.94 82 ASN A CA 1
ATOM 643 C C . ASN A 1 82 ? -7.174 3.009 -6.214 1.00 94.94 82 ASN A C 1
ATOM 645 O O . ASN A 1 82 ? -8.059 2.155 -6.185 1.00 94.94 82 ASN A O 1
ATOM 649 N N . ASN A 1 83 ? -7.258 4.135 -5.503 1.00 94.00 83 ASN A N 1
ATOM 650 C CA . ASN A 1 83 ? -8.476 4.531 -4.794 1.00 94.00 83 ASN A CA 1
ATOM 651 C C . ASN A 1 83 ? -9.653 4.659 -5.771 1.00 94.00 83 ASN A C 1
ATOM 653 O O . ASN A 1 83 ? -10.746 4.163 -5.485 1.00 94.00 83 ASN A O 1
ATOM 657 N N . ASP A 1 84 ? -9.394 5.234 -6.947 1.00 92.88 84 ASP A N 1
ATOM 658 C CA . ASP A 1 84 ? -10.398 5.475 -7.983 1.00 92.88 84 ASP A CA 1
ATOM 659 C C . ASP A 1 84 ? -10.732 4.222 -8.797 1.00 92.88 84 ASP A C 1
ATOM 661 O O . ASP A 1 84 ? -11.909 3.973 -9.071 1.00 92.88 84 ASP A O 1
ATOM 665 N N . ILE A 1 85 ? -9.730 3.414 -9.163 1.00 92.25 85 ILE A N 1
ATOM 666 C CA . ILE A 1 85 ? -9.917 2.143 -9.884 1.00 92.25 85 ILE A CA 1
ATOM 667 C C . ILE A 1 85 ? -10.744 1.177 -9.035 1.00 92.25 85 ILE A C 1
ATOM 669 O O . ILE A 1 85 ? -11.702 0.580 -9.524 1.00 92.25 85 ILE A O 1
ATOM 673 N N . HIS A 1 86 ? -10.410 1.045 -7.749 1.00 90.19 86 HIS A N 1
ATOM 674 C CA . HIS A 1 86 ? -11.071 0.082 -6.865 1.00 90.19 86 HIS A CA 1
ATOM 675 C C . HIS A 1 86 ? -12.306 0.634 -6.166 1.00 90.19 86 HIS A C 1
ATOM 677 O O . HIS A 1 86 ? -12.972 -0.119 -5.455 1.00 90.19 86 HIS A O 1
ATOM 683 N N . LYS A 1 87 ? -12.615 1.921 -6.369 1.00 90.06 87 LYS A N 1
ATOM 684 C CA . LYS A 1 87 ? -13.731 2.627 -5.728 1.00 90.06 87 LYS A CA 1
ATOM 685 C C . LYS A 1 87 ? -13.688 2.491 -4.204 1.00 90.06 87 LYS A C 1
ATOM 687 O O . LYS A 1 87 ? -14.713 2.264 -3.567 1.00 90.06 87 LYS A O 1
ATOM 692 N N . TYR A 1 88 ? -12.494 2.638 -3.623 1.00 89.94 88 TYR A N 1
ATOM 693 C CA . TYR A 1 88 ? -12.317 2.551 -2.172 1.00 89.94 88 TYR A CA 1
ATOM 694 C C . TYR A 1 88 ? -12.959 3.711 -1.412 1.00 89.94 88 TYR A C 1
ATOM 696 O O . TYR A 1 88 ? -13.202 3.565 -0.213 1.00 89.94 88 TYR A O 1
ATOM 704 N N . GLN A 1 89 ? -13.216 4.835 -2.096 1.00 88.69 89 GLN A N 1
ATOM 705 C CA . GLN A 1 89 ? -13.812 6.049 -1.527 1.00 88.69 89 GLN A CA 1
ATOM 706 C C . GLN A 1 89 ? -13.055 6.555 -0.285 1.00 88.69 89 GLN A C 1
ATOM 708 O O . GLN A 1 89 ? -13.639 7.157 0.615 1.00 88.69 89 GLN A O 1
ATOM 713 N N . TYR A 1 90 ? -11.745 6.300 -0.211 1.00 88.31 90 TYR A N 1
ATOM 714 C CA . TYR A 1 90 ? -10.911 6.859 0.842 1.00 88.31 90 TYR A CA 1
ATOM 715 C C . TYR A 1 90 ? -10.675 8.343 0.571 1.00 88.31 90 TYR A C 1
ATOM 717 O O . TYR A 1 90 ? -10.335 8.740 -0.543 1.00 88.31 90 TYR A O 1
ATOM 725 N N . ASP A 1 91 ? -10.824 9.149 1.617 1.00 90.06 91 ASP A N 1
ATOM 726 C CA . ASP A 1 91 ? -10.480 10.565 1.602 1.00 90.06 91 ASP A CA 1
ATOM 727 C C . ASP A 1 91 ? -8.954 10.721 1.674 1.00 90.06 91 ASP A C 1
ATOM 729 O O . ASP A 1 91 ? -8.346 10.610 2.742 1.00 90.06 91 ASP A O 1
ATOM 733 N N . LEU A 1 92 ? -8.335 10.961 0.517 1.00 88.25 92 LEU A N 1
ATOM 734 C CA . LEU A 1 92 ? -6.886 11.120 0.372 1.00 88.25 92 LEU A CA 1
ATOM 735 C C . LEU A 1 92 ? -6.388 12.517 0.776 1.00 88.25 92 LEU A C 1
ATOM 737 O O . LEU A 1 92 ? -5.201 12.798 0.641 1.00 88.25 92 LEU A O 1
ATOM 741 N N . SER A 1 93 ? -7.247 13.389 1.311 1.00 89.19 93 SER A N 1
ATOM 742 C CA . SER A 1 93 ? -6.774 14.550 2.078 1.00 89.19 93 SER A CA 1
ATOM 743 C C . SER A 1 93 ? -6.323 14.144 3.487 1.00 89.19 93 SER A C 1
ATOM 745 O O . SER A 1 93 ? -5.508 14.824 4.115 1.00 89.19 93 SER A O 1
ATOM 747 N N . LYS A 1 94 ? -6.805 12.997 3.986 1.00 90.31 94 LYS A N 1
ATOM 748 C CA . LYS A 1 94 ? -6.533 12.504 5.337 1.00 90.31 94 LYS A CA 1
ATOM 749 C C . LYS A 1 94 ? -5.402 11.482 5.366 1.00 90.31 94 LYS A C 1
ATOM 751 O O . LYS A 1 94 ? -5.133 10.741 4.420 1.00 90.31 94 LYS A O 1
ATOM 756 N N . LYS A 1 95 ? -4.754 11.397 6.529 1.00 93.38 95 LYS A N 1
ATOM 757 C CA . LYS A 1 95 ? -3.776 10.349 6.831 1.00 93.38 95 LYS A CA 1
ATOM 758 C C . LYS A 1 95 ? -4.467 8.987 6.881 1.00 93.38 95 LYS A C 1
ATOM 760 O O . LYS A 1 95 ? -5.449 8.824 7.602 1.00 93.38 95 LYS A O 1
ATOM 765 N N . PHE A 1 96 ? -3.899 7.981 6.217 1.00 90.69 96 PHE A N 1
ATOM 766 C CA . PHE A 1 96 ? -4.368 6.600 6.355 1.00 90.69 96 PHE A CA 1
ATOM 767 C C . PHE A 1 96 ? -3.236 5.574 6.270 1.00 90.69 96 PHE A C 1
ATOM 769 O O . PHE A 1 96 ? -2.159 5.830 5.735 1.00 90.69 96 PHE A O 1
ATOM 776 N N . ASN A 1 97 ? -3.484 4.391 6.831 1.00 92.69 97 ASN A N 1
ATOM 777 C CA . ASN A 1 97 ? -2.556 3.266 6.776 1.00 92.69 97 ASN A CA 1
ATOM 778 C C . ASN A 1 97 ? -2.894 2.368 5.587 1.00 92.69 97 ASN A C 1
ATOM 780 O O . ASN A 1 97 ? -4.052 1.994 5.406 1.00 92.69 97 ASN A O 1
ATOM 784 N N . PHE A 1 98 ? -1.879 1.938 4.847 1.00 94.00 98 PHE A N 1
ATOM 785 C CA . PHE A 1 98 ? -2.037 1.006 3.734 1.00 94.00 98 PHE A CA 1
ATOM 786 C C . PHE A 1 98 ? -1.048 -0.151 3.838 1.00 94.00 98 PHE A C 1
ATOM 788 O O . PHE A 1 98 ? -0.017 -0.067 4.512 1.00 94.00 98 PHE A O 1
ATOM 795 N N . THR A 1 99 ? -1.350 -1.239 3.139 1.00 95.06 99 THR A N 1
ATOM 796 C CA . THR A 1 99 ? -0.444 -2.375 3.005 1.00 95.06 99 THR A CA 1
ATOM 797 C C . THR A 1 99 ? -0.284 -2.733 1.534 1.00 95.06 99 THR A C 1
ATOM 799 O O . THR A 1 99 ? -1.257 -2.764 0.783 1.00 95.06 99 THR A O 1
ATOM 802 N N . LEU A 1 100 ? 0.947 -3.016 1.112 1.00 96.31 100 LEU A N 1
ATOM 803 C CA . LEU A 1 100 ? 1.271 -3.533 -0.216 1.00 96.31 100 LEU A CA 1
ATOM 804 C C . LEU A 1 100 ? 1.822 -4.953 -0.103 1.00 96.31 100 LEU A C 1
ATOM 806 O O . LEU A 1 100 ? 2.552 -5.272 0.839 1.00 96.31 100 LEU A O 1
ATOM 810 N N . CYS A 1 101 ? 1.514 -5.795 -1.088 1.00 95.62 101 CYS A N 1
ATOM 811 C CA . CYS A 1 101 ? 2.234 -7.051 -1.274 1.00 95.62 101 CYS A CA 1
ATOM 812 C C . CYS A 1 101 ? 3.654 -6.779 -1.797 1.00 95.62 101 CYS A C 1
ATOM 814 O O . CYS A 1 101 ? 3.922 -5.709 -2.352 1.00 95.62 101 CYS A O 1
ATOM 816 N N . ALA A 1 102 ? 4.546 -7.765 -1.673 1.00 94.50 102 ALA A N 1
ATOM 817 C CA . ALA A 1 102 ? 5.926 -7.665 -2.147 1.00 94.50 102 ALA A CA 1
ATOM 818 C C . ALA A 1 102 ? 6.031 -7.157 -3.597 1.00 94.50 102 ALA A C 1
ATOM 820 O O . ALA A 1 102 ? 6.764 -6.209 -3.849 1.00 94.50 102 ALA A O 1
ATOM 821 N N . LYS A 1 103 ? 5.233 -7.708 -4.526 1.00 96.06 103 LYS A N 1
ATOM 822 C CA . LYS A 1 103 ? 5.251 -7.313 -5.947 1.00 96.06 103 LYS A CA 1
ATOM 823 C C . LYS A 1 103 ? 4.941 -5.825 -6.145 1.00 96.06 103 LYS A C 1
ATOM 825 O O . LYS A 1 103 ? 5.689 -5.135 -6.828 1.00 96.06 103 LYS A O 1
ATOM 830 N N . CYS A 1 104 ? 3.858 -5.329 -5.544 1.00 97.50 104 CYS A N 1
ATOM 831 C CA . CYS A 1 104 ? 3.469 -3.921 -5.670 1.00 97.50 104 CYS A CA 1
ATOM 832 C C . CYS A 1 104 ? 4.477 -2.990 -4.988 1.00 97.50 104 CYS A C 1
ATOM 834 O O . CYS A 1 104 ? 4.765 -1.924 -5.518 1.00 97.50 104 CYS A O 1
ATOM 836 N N . ASN A 1 105 ? 5.046 -3.401 -3.850 1.00 97.62 105 ASN A N 1
ATOM 837 C CA . ASN A 1 105 ? 6.105 -2.639 -3.195 1.00 97.62 105 ASN A CA 1
ATOM 838 C C . ASN A 1 105 ? 7.363 -2.544 -4.070 1.00 97.62 105 ASN A C 1
ATOM 840 O O . ASN A 1 105 ? 7.906 -1.459 -4.237 1.00 97.62 105 ASN A O 1
ATOM 844 N N . SER A 1 106 ? 7.812 -3.658 -4.651 1.00 97.56 106 SER A N 1
ATOM 845 C CA . SER A 1 106 ? 8.969 -3.663 -5.550 1.00 97.56 106 SER A CA 1
ATOM 846 C C . SER A 1 106 ? 8.750 -2.774 -6.771 1.00 97.56 106 SER A C 1
ATOM 848 O O . SER A 1 106 ? 9.681 -2.093 -7.187 1.00 97.56 106 SER A O 1
ATOM 850 N N . GLN A 1 107 ? 7.534 -2.747 -7.327 1.00 98.19 107 GLN A N 1
ATOM 851 C CA . GLN A 1 107 ? 7.216 -1.842 -8.430 1.00 98.19 107 GLN A CA 1
ATOM 852 C C . GLN A 1 107 ? 7.291 -0.374 -7.996 1.00 98.19 107 GLN A C 1
ATOM 854 O O . GLN A 1 107 ? 8.024 0.386 -8.615 1.00 98.19 107 GLN A O 1
ATOM 859 N N . LEU A 1 108 ? 6.638 -0.012 -6.885 1.00 97.94 108 LEU A N 1
ATOM 860 C CA . LEU A 1 108 ? 6.686 1.345 -6.335 1.00 97.94 108 LEU A CA 1
ATOM 861 C C . LEU A 1 108 ? 8.127 1.833 -6.136 1.00 97.94 108 LEU A C 1
ATOM 863 O O . LEU A 1 108 ? 8.453 2.942 -6.539 1.00 97.94 108 LEU A O 1
ATOM 867 N N . VAL A 1 109 ? 8.995 1.007 -5.543 1.00 97.62 109 VAL A N 1
ATOM 868 C CA . VAL A 1 109 ? 10.402 1.377 -5.313 1.00 97.62 109 VAL A CA 1
ATOM 869 C C . VAL A 1 109 ? 11.128 1.652 -6.632 1.00 97.62 109 VAL A C 1
ATOM 871 O O . VAL A 1 109 ? 11.868 2.627 -6.728 1.00 97.62 109 VAL A O 1
ATOM 874 N N . ARG A 1 110 ? 10.903 0.832 -7.668 1.00 98.00 110 ARG A N 1
ATOM 875 C CA . ARG A 1 110 ? 11.496 1.072 -8.993 1.00 98.00 110 ARG A CA 1
ATOM 876 C C . ARG A 1 110 ? 11.004 2.379 -9.602 1.00 98.00 110 ARG A C 1
ATOM 878 O O . ARG A 1 110 ? 11.822 3.161 -10.071 1.00 98.00 110 ARG A O 1
ATOM 885 N N . ASP A 1 111 ? 9.702 2.634 -9.534 1.00 97.75 111 ASP A N 1
ATOM 886 C CA . ASP A 1 111 ? 9.098 3.844 -10.093 1.00 97.75 111 ASP A CA 1
ATOM 887 C C . ASP A 1 111 ? 9.601 5.106 -9.367 1.00 97.75 111 ASP A C 1
ATOM 889 O O . ASP A 1 111 ? 9.905 6.113 -10.003 1.00 97.75 111 ASP A O 1
ATOM 893 N N . GLN A 1 112 ? 9.768 5.041 -8.041 1.00 97.25 112 GLN A N 1
ATOM 894 C CA . GLN A 1 112 ? 10.365 6.119 -7.243 1.00 97.25 112 GLN A CA 1
ATOM 895 C C . GLN A 1 112 ? 11.826 6.376 -7.617 1.00 97.25 112 GLN A C 1
ATOM 897 O O . GLN A 1 112 ? 12.225 7.528 -7.772 1.00 97.25 112 GLN A O 1
ATOM 902 N N . ASN A 1 113 ? 12.618 5.321 -7.808 1.00 97.12 113 ASN A N 1
ATOM 903 C CA . ASN A 1 113 ? 14.012 5.461 -8.222 1.00 97.12 113 ASN A CA 1
ATOM 904 C C . ASN A 1 113 ? 14.128 6.100 -9.613 1.00 97.12 113 ASN A C 1
ATOM 906 O O . ASN A 1 113 ? 14.956 6.989 -9.803 1.00 97.12 113 ASN A O 1
ATOM 910 N N . THR A 1 114 ? 13.277 5.701 -10.564 1.00 96.94 114 THR A N 1
ATOM 911 C CA . THR A 1 114 ? 13.219 6.323 -11.897 1.00 96.94 114 THR A CA 1
ATOM 912 C C . THR A 1 114 ? 12.827 7.797 -11.808 1.00 96.94 114 THR A C 1
ATOM 914 O O . THR A 1 114 ? 13.483 8.638 -12.417 1.00 96.94 114 THR A O 1
ATOM 917 N N . TYR A 1 115 ? 11.804 8.132 -11.014 1.00 95.25 115 TYR A N 1
ATOM 918 C CA . TYR A 1 115 ? 11.378 9.518 -10.799 1.00 95.25 115 TYR A CA 1
ATOM 919 C C . TYR A 1 115 ? 12.508 10.391 -10.240 1.00 95.25 115 TYR A C 1
ATOM 921 O O . TYR A 1 115 ? 12.784 11.464 -10.771 1.00 95.25 115 TYR A O 1
ATOM 929 N N . ASN A 1 116 ? 13.204 9.910 -9.208 1.00 94.06 116 ASN A N 1
ATOM 930 C CA . ASN A 1 116 ? 14.310 10.645 -8.599 1.00 94.06 116 ASN A CA 1
ATOM 931 C C . ASN A 1 116 ? 15.473 10.832 -9.576 1.00 94.06 116 ASN A C 1
ATOM 933 O O . ASN A 1 116 ? 16.012 11.931 -9.662 1.00 94.06 116 ASN A O 1
ATOM 937 N N . LYS A 1 117 ? 15.820 9.799 -10.355 1.00 93.62 117 LYS A N 1
ATOM 938 C CA . LYS A 1 117 ? 16.867 9.897 -11.379 1.00 93.62 117 LYS A CA 1
ATOM 939 C C . LYS A 1 117 ? 16.536 10.966 -12.423 1.00 93.62 117 LYS A C 1
ATOM 941 O O . LYS A 1 117 ? 17.394 11.776 -12.746 1.00 93.62 117 LYS A O 1
ATOM 946 N N . ASN A 1 118 ? 15.301 10.988 -12.918 1.00 91.06 118 ASN A N 1
ATOM 947 C CA . ASN A 1 118 ? 14.885 11.959 -13.929 1.00 91.06 118 ASN A CA 1
ATOM 948 C C . ASN A 1 118 ? 14.862 13.391 -13.380 1.00 91.06 118 ASN A C 1
ATOM 950 O O . ASN A 1 118 ? 15.256 14.317 -14.082 1.00 91.06 118 ASN A O 1
ATOM 954 N N . ASN A 1 119 ? 14.453 13.577 -12.122 1.00 86.56 119 ASN A N 1
ATOM 955 C CA . ASN A 1 119 ? 14.484 14.897 -11.493 1.00 86.56 119 ASN A CA 1
ATOM 956 C C . ASN A 1 119 ? 15.907 15.416 -11.286 1.00 86.56 119 ASN A C 1
ATOM 958 O O . ASN A 1 119 ? 16.138 16.598 -11.511 1.00 86.56 119 ASN A O 1
ATOM 962 N N . LEU A 1 120 ? 16.849 14.550 -10.899 1.00 81.81 120 LEU A N 1
ATOM 963 C CA . LEU A 1 120 ? 18.263 14.921 -10.782 1.00 81.81 120 LEU A CA 1
ATOM 964 C C . LEU A 1 120 ? 18.820 15.383 -12.136 1.00 81.81 120 LEU A C 1
ATOM 966 O O . LEU A 1 120 ? 19.331 16.490 -12.227 1.00 81.81 120 LEU A O 1
ATOM 970 N N . ILE A 1 121 ? 18.589 14.605 -13.202 1.00 81.62 121 ILE A N 1
ATOM 971 C CA . ILE A 1 121 ? 18.994 14.975 -14.571 1.00 81.62 121 ILE A CA 1
ATOM 972 C C . ILE A 1 121 ? 18.407 16.338 -14.970 1.00 81.62 121 ILE A C 1
ATOM 974 O O . ILE A 1 121 ? 19.114 17.190 -15.494 1.00 81.62 121 ILE A O 1
ATOM 978 N N . SER A 1 122 ? 17.127 16.580 -14.669 1.00 78.25 122 SER A N 1
ATOM 979 C CA . SER A 1 122 ? 16.469 17.847 -15.015 1.00 78.25 122 SER A CA 1
ATOM 980 C C . SER A 1 122 ? 16.973 19.070 -14.234 1.00 78.25 122 SER A C 1
ATOM 982 O O . SER A 1 122 ? 16.720 20.199 -14.654 1.00 78.25 122 SER A O 1
ATOM 984 N N . ILE A 1 123 ? 17.620 18.871 -13.081 1.00 79.25 123 ILE A N 1
ATOM 985 C CA . ILE A 1 123 ? 18.267 19.944 -12.312 1.00 79.25 123 ILE A CA 1
ATOM 986 C C . ILE A 1 123 ? 19.637 20.233 -12.927 1.00 79.25 123 ILE A C 1
ATOM 988 O O . ILE A 1 123 ? 19.908 21.385 -13.258 1.00 79.25 123 ILE A O 1
ATOM 992 N N . ASP A 1 124 ? 20.425 19.190 -13.196 1.00 72.81 124 ASP A N 1
ATOM 993 C CA . ASP A 1 124 ? 21.746 19.312 -13.824 1.00 72.81 124 ASP A CA 1
ATOM 994 C C . ASP A 1 124 ? 21.659 19.991 -15.208 1.00 72.81 124 ASP A C 1
ATOM 996 O O . ASP A 1 124 ? 22.502 20.812 -15.569 1.00 72.81 124 ASP A O 1
ATOM 1000 N N . GLU A 1 125 ? 20.618 19.703 -15.995 1.00 75.50 125 GLU A N 1
ATOM 1001 C CA . GLU A 1 125 ? 20.378 20.355 -17.294 1.00 75.50 125 GLU A CA 1
ATOM 1002 C C . GLU A 1 125 ? 20.041 21.851 -17.173 1.00 75.50 125 GLU A C 1
ATOM 1004 O O . GLU A 1 125 ? 20.381 22.623 -18.069 1.00 75.50 125 GLU A O 1
ATOM 1009 N N . LYS A 1 126 ? 19.394 22.276 -16.079 1.00 72.56 126 LYS A N 1
ATOM 1010 C CA . LYS A 1 126 ? 19.067 23.691 -15.829 1.00 72.56 126 LYS A CA 1
ATOM 1011 C C . LYS A 1 126 ? 20.274 24.471 -15.320 1.00 72.56 126 LYS A C 1
ATOM 1013 O O . LYS A 1 126 ? 20.456 25.620 -15.709 1.00 72.56 126 LYS A O 1
ATOM 1018 N N . GLU A 1 127 ? 21.101 23.851 -14.483 1.00 70.44 127 GLU A N 1
ATOM 1019 C CA . GLU A 1 127 ? 22.323 24.473 -13.962 1.00 70.44 127 GLU A CA 1
ATOM 1020 C C . GLU A 1 127 ? 23.388 24.650 -15.054 1.00 70.44 127 GLU A C 1
ATOM 1022 O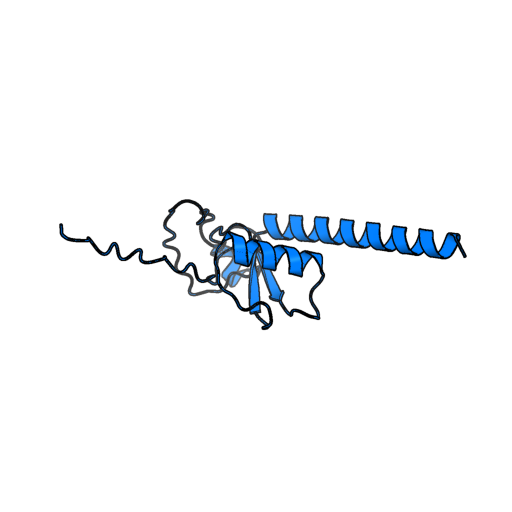 O . GLU A 1 127 ? 24.067 25.668 -15.074 1.00 70.44 127 GLU A O 1
ATOM 1027 N N . ASN A 1 128 ? 23.476 23.735 -16.028 1.00 64.81 128 ASN A N 1
ATOM 1028 C CA . ASN A 1 128 ? 24.427 23.833 -17.147 1.00 64.81 128 ASN A CA 1
ATOM 1029 C C . ASN A 1 128 ? 23.994 24.779 -18.292 1.00 64.81 128 ASN A C 1
ATOM 1031 O O . ASN A 1 128 ? 24.715 24.909 -19.281 1.00 64.81 128 ASN A O 1
ATOM 1035 N N . GLN A 1 129 ? 22.817 25.406 -18.198 1.00 56.28 129 GLN A N 1
ATOM 1036 C CA . GLN A 1 129 ? 22.313 26.393 -19.171 1.00 56.28 129 GLN A CA 1
ATOM 1037 C C . GLN A 1 129 ? 22.367 27.841 -18.652 1.00 56.28 129 GLN A C 1
ATOM 1039 O O . GLN A 1 129 ? 21.914 28.745 -19.358 1.00 56.28 129 GLN A O 1
ATOM 1044 N N . THR A 1 130 ? 22.904 28.063 -17.447 1.00 47.59 130 THR A N 1
ATOM 1045 C CA . THR A 1 130 ? 23.059 29.388 -16.817 1.00 47.59 130 THR A CA 1
ATOM 1046 C C . THR A 1 130 ? 24.529 29.783 -16.767 1.00 47.59 130 THR A C 1
ATOM 1048 O O . THR A 1 130 ? 24.817 30.982 -16.975 1.00 47.59 130 THR A O 1
#

Secondary structure (DSSP, 8-state):
----------------TTB-TTT-BBTTT--BTTSS--------S---SSHHHHTTSSS-EEEEEE-TTTS-HHHHHHHHHHHHHTT----TTS-EEEEEEHHHHHHHHHHHHHHHHHHHHHHHHHHTT-

Sequence (130 aa):
MSEKNFNITTKEWKYKIGTCFVCRKCLYCGVNLAEGSVCNCEKTLKPTNSSKTKKFQVGHVRNGVYKHNESHPILVALLQSNNDIHKYQYDLSKKFNFTLCAKCNSQLVRDQNTYNKNNLISIDEKENQT

Radius of gyration: 19.15 Å; chains: 1; bounding box: 71×47×34 Å

Foldseek 3Di:
DDDPPPPPPPPQDADDAQAALQQRQRFQPRDGPPPVDDDPDDRPDHAAPDPVRVVRGDAHKDKDKAAQPPDDPLVLVRNVVSCVVRVNPDDNNDIDIGMHHPVVVVVSVVVSVVVVVVVVVVVVVVVVVD

Organism: NCBI:txid588596

pLDDT: mean 83.82, std 14.76, range [38.16, 98.19]